Protein AF-A0ABD4AAM1-F1 (afdb_monomer)

Sequence (171 aa):
MPAATAQAKNSTESLINHQEVSNVVQNVDEKDIEKAKKFVKEALKLNNDFTYSVDRQKALQIGFSVEQVTNMAIFFENLPVEQVKFLESGKQIPIKGDKQIKPMIAPALPWLVYISLQDLIAVLTALGLAGVAKKFLEDIYTYGIKEACKKFSKKHEKIKNFCENNGYPTK

pLDDT: mean 74.12, std 24.29, range [31.12, 98.06]

Structure (mmCIF, N/CA/C/O backbone):
data_AF-A0ABD4AAM1-F1
#
_entry.id   AF-A0ABD4AAM1-F1
#
loop_
_atom_site.group_PDB
_atom_site.id
_atom_site.type_symbol
_atom_site.label_atom_id
_atom_site.label_alt_id
_atom_site.label_comp_id
_atom_site.label_asym_id
_atom_site.label_entity_id
_atom_site.label_seq_id
_atom_site.pdbx_PDB_ins_code
_atom_site.Cartn_x
_atom_site.Cartn_y
_atom_site.Cartn_z
_atom_site.occupancy
_atom_site.B_iso_or_equiv
_atom_site.auth_seq_id
_atom_site.auth_comp_id
_atom_site.auth_asym_id
_atom_site.auth_atom_id
_atom_site.pdbx_PDB_model_num
ATOM 1 N N . MET A 1 1 ? -40.692 58.000 27.103 1.00 41.97 1 MET A N 1
ATOM 2 C CA . MET A 1 1 ? -39.953 57.760 28.370 1.00 41.97 1 MET A CA 1
ATOM 3 C C . MET A 1 1 ? -40.912 57.111 29.358 1.00 41.97 1 MET A C 1
ATOM 5 O O . MET A 1 1 ? -42.087 57.452 29.242 1.00 41.97 1 MET A O 1
ATOM 9 N N . PRO A 1 2 ? -40.485 56.243 30.300 1.00 43.84 2 PRO A N 1
ATOM 10 C CA . PRO A 1 2 ? -39.121 55.797 30.677 1.00 43.84 2 PRO A CA 1
ATOM 11 C C . PRO A 1 2 ? -38.877 54.299 30.328 1.00 43.84 2 PRO A C 1
ATOM 13 O O . PRO A 1 2 ? -39.836 53.596 30.043 1.00 43.84 2 PRO A O 1
ATOM 16 N N . ALA A 1 3 ? -37.678 53.726 30.148 1.00 40.22 3 ALA A N 1
ATOM 17 C CA . ALA A 1 3 ? -36.324 53.842 30.725 1.00 40.22 3 ALA A CA 1
ATOM 18 C C . ALA A 1 3 ? -36.066 52.943 31.957 1.00 40.22 3 ALA A C 1
ATOM 20 O O . ALA A 1 3 ? -36.501 53.274 33.053 1.00 40.22 3 ALA A O 1
ATOM 21 N N . ALA A 1 4 ? -35.306 51.857 31.742 1.00 41.88 4 ALA A N 1
ATOM 22 C CA . ALA A 1 4 ? -34.332 51.230 32.656 1.00 41.88 4 ALA A CA 1
ATOM 23 C C . ALA A 1 4 ? -33.568 50.137 31.856 1.00 41.88 4 ALA A C 1
ATOM 25 O O . ALA A 1 4 ? -34.190 49.188 31.393 1.00 41.88 4 ALA A O 1
ATOM 26 N N . THR A 1 5 ? -32.333 50.374 31.377 1.00 42.28 5 THR A N 1
ATOM 27 C CA . THR A 1 5 ? -31.032 50.004 32.010 1.00 42.28 5 THR A CA 1
ATOM 28 C C . THR A 1 5 ? -30.890 48.504 32.291 1.00 42.28 5 THR A C 1
ATOM 30 O O . THR A 1 5 ? -31.776 47.930 32.897 1.00 42.28 5 THR A O 1
ATOM 33 N N . ALA A 1 6 ? -29.800 47.786 32.030 1.00 39.09 6 ALA A N 1
ATOM 34 C CA . ALA A 1 6 ? -28.499 47.992 31.398 1.00 39.09 6 ALA A CA 1
ATOM 35 C C . ALA A 1 6 ? -27.795 46.605 31.441 1.00 39.09 6 ALA A C 1
ATOM 37 O O . ALA A 1 6 ? -28.110 45.796 32.304 1.00 39.09 6 ALA A O 1
ATOM 38 N N . GLN A 1 7 ? -26.804 46.374 30.572 1.00 36.16 7 GLN A N 1
ATOM 39 C CA . GLN A 1 7 ? -25.741 45.354 30.703 1.00 36.16 7 GLN A CA 1
ATOM 40 C C . GLN A 1 7 ? -26.092 43.849 30.652 1.00 36.16 7 GLN A C 1
ATOM 42 O O . GLN A 1 7 ? -26.307 43.199 31.664 1.00 36.16 7 GLN A O 1
ATOM 47 N N . ALA A 1 8 ? -25.867 43.265 29.473 1.00 38.47 8 ALA A N 1
ATOM 48 C CA . ALA A 1 8 ? -25.033 42.066 29.302 1.00 38.47 8 ALA A CA 1
ATOM 49 C C . ALA A 1 8 ? -24.438 42.111 27.877 1.00 38.47 8 ALA A C 1
ATOM 51 O O . ALA A 1 8 ? -25.054 41.683 26.912 1.00 38.47 8 ALA A O 1
ATOM 52 N N . LYS A 1 9 ? -23.427 42.958 27.637 1.00 33.53 9 LYS A N 1
ATOM 53 C CA . LYS A 1 9 ? -22.053 42.530 27.304 1.00 33.53 9 LYS A CA 1
ATOM 54 C C . LYS A 1 9 ? -21.940 41.105 26.735 1.00 33.53 9 LYS A C 1
ATOM 56 O O . LYS A 1 9 ? -22.170 40.150 27.461 1.00 33.53 9 LYS A O 1
ATOM 61 N N . ASN A 1 10 ? -21.449 41.048 25.490 1.00 42.66 10 ASN A N 1
ATOM 62 C CA . ASN A 1 10 ? -20.594 40.015 24.895 1.00 42.66 10 ASN A CA 1
ATOM 63 C C . ASN A 1 10 ? -20.926 38.560 25.230 1.00 42.66 10 ASN A C 1
ATOM 65 O O . ASN A 1 10 ? -20.525 38.117 26.300 1.00 42.66 10 ASN A O 1
ATOM 69 N N . SER A 1 11 ? -21.505 37.811 24.281 1.00 36.09 11 SER A N 1
ATOM 70 C CA . SER A 1 11 ? -21.172 36.397 23.976 1.00 36.09 11 SER A CA 1
ATOM 71 C C . SER A 1 11 ? -22.133 35.816 22.925 1.00 36.09 11 SER A C 1
ATOM 73 O O . SER A 1 11 ? -22.885 34.890 23.215 1.00 36.09 11 SER A O 1
ATOM 75 N N . THR A 1 12 ? -22.151 36.348 21.701 1.00 37.28 12 THR A N 1
ATOM 76 C CA . THR A 1 12 ? -22.866 35.664 20.599 1.00 37.28 12 THR A CA 1
ATOM 77 C C . THR A 1 12 ? -22.136 35.736 19.262 1.00 37.28 12 THR A C 1
ATOM 79 O O . THR A 1 12 ? -22.726 35.526 18.208 1.00 37.28 12 THR A O 1
ATOM 82 N N . GLU A 1 13 ? -20.827 35.976 19.310 1.00 40.84 13 GLU A N 1
ATOM 83 C CA . GLU A 1 13 ? -19.910 35.534 18.265 1.00 40.84 13 GLU A CA 1
ATOM 84 C C . GLU A 1 13 ? -19.157 34.317 18.800 1.00 40.84 13 GLU A C 1
ATOM 86 O O . GLU A 1 13 ? -18.675 34.337 19.932 1.00 40.84 13 GLU A O 1
ATOM 91 N N . SER A 1 14 ? -19.032 33.298 17.951 1.00 40.62 14 SER A N 1
ATOM 92 C CA . SER A 1 14 ? -18.383 32.002 18.182 1.00 40.62 14 SER A CA 1
ATOM 93 C C . SER A 1 14 ? -19.318 30.879 18.637 1.00 40.62 14 SER A C 1
ATOM 95 O O . SER A 1 14 ? -20.091 31.030 19.574 1.00 40.62 14 SER A O 1
ATOM 97 N N . LEU A 1 15 ? -19.146 29.721 17.987 1.00 37.00 15 LEU A N 1
ATOM 98 C CA . LEU A 1 15 ? -19.739 28.408 18.279 1.00 37.00 15 LEU A CA 1
ATOM 99 C C . LEU A 1 15 ? -21.035 28.048 17.530 1.00 37.00 15 LEU A C 1
ATOM 101 O O . LEU A 1 15 ? -21.843 27.264 18.020 1.00 37.00 15 LEU A O 1
ATOM 105 N N . ILE A 1 16 ? -21.176 28.470 16.267 1.00 36.47 16 ILE A N 1
ATOM 106 C CA . ILE A 1 16 ? -21.764 27.547 15.279 1.00 36.47 16 ILE A CA 1
ATOM 107 C C . ILE A 1 16 ? -20.659 26.543 14.962 1.00 36.47 16 ILE A C 1
ATOM 109 O O . ILE A 1 16 ? -19.749 26.792 14.172 1.00 36.47 16 ILE A O 1
ATOM 113 N N . ASN A 1 17 ? -20.702 25.460 15.731 1.00 36.66 17 ASN A N 1
ATOM 114 C CA . ASN A 1 17 ? -19.774 24.346 15.764 1.00 36.66 17 ASN A CA 1
ATOM 115 C C . ASN A 1 17 ? -19.632 23.729 14.362 1.00 36.66 17 ASN A C 1
ATOM 117 O O . ASN A 1 17 ? -20.340 22.803 13.983 1.00 36.66 17 ASN A O 1
ATOM 121 N N . HIS A 1 18 ? -18.636 24.196 13.613 1.00 38.69 18 HIS A N 1
ATOM 122 C CA . HIS A 1 18 ? -18.038 23.529 12.451 1.00 38.69 18 HIS A CA 1
ATOM 123 C C . HIS A 1 18 ? -17.289 22.233 12.851 1.00 38.69 18 HIS A C 1
ATOM 125 O O . HIS A 1 18 ? -16.318 21.830 12.214 1.00 38.69 18 HIS A O 1
ATOM 131 N N . GLN A 1 19 ? -17.715 21.583 13.937 1.00 35.78 19 GLN A N 1
ATOM 132 C CA . GLN A 1 19 ? -16.902 20.659 14.725 1.00 35.78 19 GLN A CA 1
ATOM 133 C C . GLN A 1 19 ? -17.507 19.252 14.838 1.00 35.78 19 GLN A C 1
ATOM 135 O O . GLN A 1 19 ? -16.969 18.420 15.559 1.00 35.78 19 GLN A O 1
ATOM 140 N N . GLU A 1 20 ? -18.558 18.942 14.070 1.00 34.50 20 GLU A N 1
ATOM 141 C CA . GLU A 1 20 ? -19.120 17.581 13.983 1.00 34.50 20 GLU A CA 1
ATOM 142 C C . GLU A 1 20 ? -18.779 16.817 12.693 1.00 34.50 20 GLU A C 1
ATOM 144 O O . GLU A 1 20 ? -19.196 15.677 12.528 1.00 34.50 20 GLU A O 1
ATOM 149 N N . VAL A 1 21 ? -17.936 17.366 11.809 1.00 35.78 21 VAL A N 1
ATOM 150 C CA . VAL A 1 21 ? -17.442 16.624 10.622 1.00 35.78 21 VAL A CA 1
ATOM 151 C C . VAL A 1 21 ? -15.938 16.305 10.706 1.00 35.78 21 VAL A C 1
ATOM 153 O O . VAL A 1 21 ? -15.362 15.749 9.778 1.00 35.78 21 VAL A O 1
ATOM 156 N N . SER A 1 22 ? -15.275 16.593 11.835 1.00 31.12 22 SER A N 1
ATOM 157 C CA . SER A 1 22 ? -13.811 16.444 11.956 1.00 31.12 22 SER A CA 1
ATOM 158 C C . SER A 1 22 ? -13.317 15.249 12.789 1.00 31.12 22 SER A C 1
ATOM 160 O O . SER A 1 22 ? -12.108 15.047 12.854 1.00 31.12 22 SER A O 1
ATOM 162 N N . ASN A 1 23 ? -14.191 14.428 13.385 1.00 35.69 23 ASN A N 1
ATOM 163 C CA . ASN A 1 23 ? -13.769 13.424 14.384 1.00 35.69 23 ASN A CA 1
ATOM 164 C C . ASN A 1 23 ? -13.922 11.945 13.982 1.00 35.69 23 ASN A C 1
ATOM 166 O O . ASN A 1 23 ? -13.902 11.078 14.847 1.00 35.69 23 ASN A O 1
ATOM 170 N N . VAL A 1 24 ? -14.012 11.615 12.688 1.00 37.09 24 VAL A N 1
ATOM 171 C CA . VAL A 1 24 ? -14.079 10.200 12.236 1.00 37.09 24 VAL A CA 1
ATOM 172 C C . VAL A 1 24 ? -12.779 9.707 11.574 1.00 37.09 24 VAL A C 1
ATOM 174 O O . VAL A 1 24 ? -12.673 8.546 11.199 1.00 37.09 24 VAL A O 1
ATOM 177 N N . VAL A 1 25 ? -11.735 10.538 11.459 1.00 40.19 25 VAL A N 1
ATOM 178 C CA . VAL A 1 25 ? -10.477 10.136 10.780 1.00 40.19 25 VAL A CA 1
ATOM 179 C C . VAL A 1 25 ? -9.224 10.450 11.604 1.00 40.19 25 VAL A C 1
ATOM 181 O O . VAL A 1 25 ? -8.138 10.608 11.057 1.00 40.19 25 VAL A O 1
ATOM 184 N N . GLN A 1 26 ? -9.348 10.516 12.928 1.00 37.28 26 GLN A N 1
ATOM 185 C CA . GLN A 1 26 ? -8.215 10.728 13.829 1.00 37.28 26 GLN A CA 1
ATOM 186 C C . GLN A 1 26 ? -7.986 9.475 14.659 1.00 37.28 26 GLN A C 1
ATOM 188 O O . GLN A 1 26 ? -8.537 9.332 15.742 1.00 37.28 26 GLN A O 1
ATOM 193 N N . ASN A 1 27 ? -7.272 8.536 14.043 1.00 40.19 27 ASN A N 1
ATOM 194 C CA . ASN A 1 27 ? -6.289 7.624 14.627 1.00 40.19 27 ASN A CA 1
ATOM 195 C C . ASN A 1 27 ? -6.022 6.537 13.581 1.00 40.19 27 ASN A C 1
ATOM 197 O O . ASN A 1 27 ? -6.914 5.840 13.100 1.00 40.19 27 ASN A O 1
ATOM 201 N N . VAL A 1 28 ? -4.774 6.418 13.143 1.00 50.75 28 VAL A N 1
ATOM 202 C CA . VAL A 1 28 ? -4.295 5.099 12.737 1.00 50.75 28 VAL A CA 1
ATOM 203 C C . VAL A 1 28 ? -4.026 4.415 14.059 1.00 50.75 28 VAL A C 1
ATOM 205 O O . VAL A 1 28 ? -3.010 4.703 14.687 1.00 50.75 28 VAL A O 1
ATOM 208 N N . ASP A 1 29 ? -4.944 3.573 14.510 1.00 65.12 29 ASP A N 1
ATOM 209 C CA . ASP A 1 29 ? -4.621 2.726 15.644 1.00 65.12 29 ASP A CA 1
ATOM 210 C C . ASP A 1 29 ? -3.462 1.826 15.203 1.00 65.12 29 ASP A C 1
ATOM 212 O O . ASP A 1 29 ? -3.434 1.344 14.069 1.00 65.12 29 ASP A O 1
ATOM 216 N N . GLU A 1 30 ? -2.488 1.584 16.076 1.00 69.06 30 GLU A N 1
ATOM 217 C CA . GLU A 1 30 ? -1.413 0.601 15.863 1.00 69.06 30 GLU A CA 1
ATOM 218 C C . GLU A 1 30 ? -1.963 -0.722 15.288 1.00 69.06 30 GLU A C 1
ATOM 220 O O . GLU A 1 30 ? -1.379 -1.331 14.392 1.00 69.06 30 GLU A O 1
ATOM 225 N N . LYS A 1 31 ? -3.190 -1.061 15.692 1.00 78.94 31 LYS A N 1
ATOM 226 C CA . LYS A 1 31 ? -4.029 -2.140 15.172 1.00 78.94 31 LYS A CA 1
ATOM 227 C C . LYS A 1 31 ? -4.254 -2.119 13.651 1.00 78.94 31 LYS A C 1
ATOM 229 O O . LYS A 1 31 ? -4.212 -3.178 13.028 1.00 78.94 31 LYS A O 1
ATOM 234 N N . ASP A 1 32 ? -4.503 -0.965 13.036 1.00 82.00 32 ASP A N 1
ATOM 235 C CA . ASP A 1 32 ? -4.681 -0.847 11.580 1.00 82.00 32 ASP A CA 1
ATOM 236 C C . ASP A 1 32 ? -3.375 -1.143 10.840 1.00 82.00 32 ASP A C 1
ATOM 238 O O . ASP A 1 32 ? -3.377 -1.832 9.819 1.00 82.00 32 ASP A O 1
ATOM 242 N N . ILE A 1 33 ? -2.252 -0.662 11.380 1.00 81.31 33 ILE A N 1
ATOM 243 C CA . ILE A 1 33 ? -0.915 -0.922 10.835 1.00 81.31 33 ILE A CA 1
ATOM 244 C C . ILE A 1 33 ? -0.569 -2.400 10.976 1.00 81.31 33 ILE A C 1
ATOM 246 O O . ILE A 1 33 ? -0.090 -3.010 10.024 1.00 81.31 33 ILE A O 1
ATOM 250 N N . GLU A 1 34 ? -0.825 -3.004 12.134 1.00 86.25 34 GLU A N 1
ATOM 251 C CA . GLU A 1 34 ? -0.597 -4.433 12.344 1.00 86.25 34 GLU A CA 1
ATOM 252 C C . GLU A 1 34 ? -1.447 -5.297 11.412 1.00 86.25 34 GLU A C 1
ATOM 254 O O . GLU A 1 34 ? -0.945 -6.263 10.832 1.00 86.25 34 GLU A O 1
ATOM 259 N N . LYS A 1 35 ? -2.725 -4.948 11.228 1.00 91.50 35 LYS A N 1
ATOM 260 C CA . LYS A 1 35 ? -3.595 -5.623 10.262 1.00 91.50 35 LYS A CA 1
ATOM 261 C C . LYS A 1 35 ? -3.069 -5.477 8.838 1.00 91.50 35 LYS A C 1
ATOM 263 O O . LYS A 1 35 ? -3.039 -6.468 8.115 1.00 91.50 35 LYS A O 1
ATOM 268 N N . ALA A 1 36 ? -2.632 -4.282 8.444 1.00 90.94 36 ALA A N 1
ATOM 269 C CA . ALA A 1 36 ? -2.050 -4.040 7.126 1.00 90.94 36 ALA A CA 1
ATOM 270 C C . ALA A 1 36 ? -0.761 -4.845 6.910 1.00 90.94 36 ALA A C 1
ATOM 272 O O . ALA A 1 36 ? -0.627 -5.504 5.885 1.00 90.94 36 ALA A O 1
ATOM 273 N N . LYS A 1 37 ? 0.126 -4.906 7.908 1.00 89.75 37 LYS A N 1
ATOM 274 C CA . LYS A 1 37 ? 1.336 -5.742 7.873 1.00 89.75 37 LYS A CA 1
ATOM 275 C C . LYS A 1 37 ? 1.015 -7.221 7.709 1.00 89.75 37 LYS A C 1
ATOM 277 O O . LYS A 1 37 ? 1.620 -7.903 6.885 1.00 89.75 37 LYS A O 1
ATOM 282 N N . LYS A 1 38 ? 0.044 -7.730 8.475 1.00 93.88 38 LYS A N 1
ATOM 283 C CA . LYS A 1 38 ? -0.444 -9.112 8.331 1.00 93.88 38 LYS A CA 1
ATOM 284 C C . LYS A 1 38 ? -1.049 -9.338 6.950 1.00 93.88 38 LYS A C 1
ATOM 286 O O . LYS A 1 38 ? -0.807 -10.380 6.354 1.00 93.88 38 LYS A O 1
ATOM 291 N N . PHE A 1 39 ? -1.789 -8.367 6.417 1.00 96.44 39 PHE A N 1
ATOM 292 C CA . PHE A 1 39 ? -2.341 -8.440 5.068 1.00 96.44 39 PHE A CA 1
ATOM 293 C C . PHE A 1 39 ? -1.240 -8.535 4.012 1.00 96.44 39 PHE A C 1
ATOM 295 O O . PHE A 1 39 ? -1.247 -9.484 3.237 1.00 96.44 39 PHE A O 1
ATOM 302 N N . VAL A 1 40 ? -0.275 -7.614 4.011 1.00 93.12 40 VAL A N 1
ATOM 303 C CA . VAL A 1 40 ? 0.827 -7.607 3.035 1.00 93.12 40 VAL A CA 1
ATOM 304 C C . VAL A 1 40 ? 1.637 -8.900 3.122 1.00 93.12 40 VAL A C 1
ATOM 306 O O . VAL A 1 40 ? 2.001 -9.468 2.102 1.00 93.12 40 VAL A O 1
ATOM 309 N N . LYS A 1 41 ? 1.871 -9.409 4.336 1.00 92.94 41 LYS A N 1
ATOM 310 C CA . LYS A 1 41 ? 2.656 -10.626 4.553 1.00 92.94 41 LYS A CA 1
ATOM 311 C C . LYS A 1 41 ? 1.914 -11.921 4.208 1.00 92.94 41 LYS A C 1
ATOM 313 O O . LYS A 1 41 ? 2.540 -12.869 3.746 1.00 92.94 41 LYS A O 1
ATOM 318 N N . GLU A 1 42 ? 0.624 -12.012 4.527 1.00 95.75 42 GLU A N 1
ATOM 319 C CA . GLU A 1 42 ? -0.103 -13.290 4.530 1.00 95.75 42 GLU A CA 1
ATOM 320 C C . GLU A 1 42 ? -1.235 -13.367 3.499 1.00 95.75 42 GLU A C 1
ATOM 322 O O . GLU A 1 42 ? -1.621 -14.470 3.116 1.00 95.75 42 GLU A O 1
ATOM 327 N N . ALA A 1 43 ? -1.789 -12.231 3.069 1.00 97.19 43 ALA A N 1
ATOM 328 C CA . ALA A 1 43 ? -2.952 -12.172 2.182 1.00 97.19 43 ALA A CA 1
ATOM 329 C C . ALA A 1 43 ? -2.663 -11.543 0.810 1.00 97.19 43 ALA A C 1
ATOM 331 O O . ALA A 1 43 ? -3.398 -11.821 -0.136 1.00 97.19 43 ALA A O 1
ATOM 332 N N . LEU A 1 44 ? -1.612 -10.733 0.669 1.00 97.19 44 LEU A N 1
ATOM 333 C CA . LEU A 1 44 ? -1.152 -10.216 -0.618 1.00 97.19 44 LEU A CA 1
ATOM 334 C C . LEU A 1 44 ? -0.143 -11.194 -1.235 1.00 97.19 44 LEU A C 1
ATOM 336 O O . LEU A 1 44 ? 0.885 -11.494 -0.635 1.00 97.19 44 LEU A O 1
ATOM 340 N N . LYS A 1 45 ? -0.442 -11.712 -2.428 1.00 96.88 45 LYS A N 1
ATOM 341 C CA . LYS A 1 45 ? 0.398 -12.694 -3.127 1.00 96.88 45 LYS A CA 1
ATOM 342 C C . LYS A 1 45 ? 0.953 -12.090 -4.407 1.00 96.88 45 LYS A C 1
ATOM 344 O O . LYS A 1 45 ? 0.180 -11.584 -5.214 1.00 96.88 45 LYS A O 1
ATOM 349 N N . LEU A 1 46 ? 2.268 -12.172 -4.595 1.00 95.62 46 LEU A N 1
ATOM 350 C CA . LEU A 1 46 ? 2.922 -11.881 -5.869 1.00 95.62 46 LEU A CA 1
ATOM 351 C C . LEU A 1 46 ? 2.808 -13.103 -6.789 1.00 95.62 46 LEU A C 1
ATOM 353 O O . LEU A 1 46 ? 3.216 -14.204 -6.417 1.00 95.62 46 LEU A O 1
ATOM 357 N N . ASN A 1 47 ? 2.272 -12.903 -7.987 1.00 96.12 47 ASN A N 1
ATOM 358 C CA . ASN A 1 47 ? 2.175 -13.923 -9.024 1.00 96.12 47 ASN A CA 1
ATOM 359 C C . ASN A 1 47 ? 3.438 -13.954 -9.901 1.00 96.12 47 ASN A C 1
ATOM 361 O O . ASN A 1 47 ? 4.213 -12.997 -9.955 1.00 96.12 47 ASN A O 1
ATOM 365 N N . ASN A 1 48 ? 3.616 -15.043 -10.654 1.00 93.81 48 ASN A N 1
ATOM 366 C CA . ASN A 1 48 ? 4.773 -15.239 -11.541 1.00 93.81 48 ASN A CA 1
ATOM 367 C C . ASN A 1 48 ? 4.878 -14.199 -12.673 1.00 93.81 48 ASN A C 1
ATOM 369 O O . ASN A 1 48 ? 5.959 -13.990 -13.218 1.00 93.81 48 ASN A O 1
ATOM 373 N N . ASP A 1 49 ? 3.770 -13.560 -13.039 1.00 93.94 49 ASP A N 1
ATOM 374 C CA . ASP A 1 49 ? 3.687 -12.526 -14.073 1.00 93.94 49 ASP A CA 1
ATOM 375 C C . ASP A 1 49 ? 3.889 -11.102 -13.524 1.00 93.94 49 ASP A C 1
ATOM 377 O O . ASP A 1 49 ? 3.686 -10.128 -14.248 1.00 93.94 49 ASP A O 1
ATOM 381 N N . PHE A 1 50 ? 4.331 -10.973 -12.267 1.00 92.69 50 PHE A N 1
ATOM 382 C CA . PHE A 1 50 ? 4.481 -9.698 -11.565 1.00 92.69 50 PHE A CA 1
ATOM 383 C C . PHE A 1 50 ? 3.164 -8.919 -11.442 1.00 92.69 50 PHE A C 1
ATOM 385 O O . PHE A 1 50 ? 3.145 -7.692 -11.524 1.00 92.69 50 PHE A O 1
ATOM 392 N N . THR A 1 51 ? 2.065 -9.634 -11.213 1.00 96.44 51 THR A N 1
ATOM 393 C CA . THR A 1 51 ? 0.797 -9.073 -10.729 1.00 96.44 51 THR A CA 1
ATOM 394 C C . THR A 1 51 ? 0.568 -9.464 -9.269 1.00 96.44 51 THR A C 1
ATOM 396 O O . THR A 1 51 ? 1.221 -10.378 -8.759 1.00 96.44 51 THR A O 1
ATOM 399 N N . TYR A 1 52 ? -0.356 -8.792 -8.580 1.00 97.31 52 TYR A N 1
ATOM 400 C CA . TYR A 1 52 ? -0.808 -9.243 -7.263 1.00 97.31 52 TYR A CA 1
ATOM 401 C C . TYR A 1 52 ? -2.133 -9.997 -7.336 1.00 97.31 52 TYR A C 1
ATOM 403 O O . TYR A 1 52 ? -2.993 -9.726 -8.172 1.00 97.31 52 TYR A O 1
ATOM 411 N N . SER A 1 53 ? -2.340 -10.888 -6.374 1.00 97.81 53 SER A N 1
ATOM 412 C CA . SER A 1 53 ? -3.644 -11.454 -6.039 1.00 97.81 53 SER A CA 1
ATOM 413 C C . SER A 1 53 ? -3.909 -11.340 -4.547 1.00 97.81 53 SER A C 1
ATOM 415 O O . SER A 1 53 ? -3.006 -11.537 -3.731 1.00 97.81 53 SER A O 1
ATOM 417 N N . VAL A 1 54 ? -5.154 -11.029 -4.182 1.00 97.94 54 VAL A N 1
ATOM 418 C CA . VAL A 1 54 ? -5.562 -10.918 -2.780 1.00 97.94 54 VAL A CA 1
ATOM 419 C C . VAL A 1 54 ? -6.284 -12.186 -2.337 1.00 97.94 54 VAL A C 1
ATOM 421 O O . VAL A 1 54 ? -7.354 -12.539 -2.841 1.00 97.94 54 VAL A O 1
ATOM 424 N N . ASP A 1 55 ? -5.725 -12.849 -1.326 1.00 98.06 55 ASP A N 1
ATOM 425 C CA . ASP A 1 55 ? -6.383 -13.924 -0.593 1.00 98.06 55 ASP A CA 1
ATOM 426 C C . ASP A 1 55 ? -7.485 -13.339 0.298 1.00 98.06 55 ASP A C 1
ATOM 428 O O . ASP A 1 55 ? -7.277 -12.938 1.447 1.00 98.06 55 ASP A O 1
ATOM 432 N N . ARG A 1 56 ? -8.686 -13.249 -0.278 1.00 97.94 56 ARG A N 1
ATOM 433 C CA . ARG A 1 56 ? -9.853 -12.626 0.355 1.00 97.94 56 ARG A CA 1
ATOM 434 C C . ARG A 1 56 ? -10.235 -13.330 1.658 1.00 97.94 56 ARG A C 1
ATOM 436 O O . ARG A 1 56 ? -10.564 -12.654 2.628 1.00 97.94 56 ARG A O 1
ATOM 443 N N . GLN A 1 57 ? -10.155 -14.663 1.709 1.00 97.81 57 GLN A N 1
ATOM 444 C CA . GLN A 1 57 ? -10.469 -15.422 2.923 1.00 97.81 57 GLN A CA 1
ATOM 445 C C . GLN A 1 57 ? -9.474 -15.106 4.038 1.00 97.81 57 GLN A C 1
ATOM 447 O O . GLN A 1 57 ? -9.882 -14.816 5.163 1.00 97.81 57 GLN A O 1
ATOM 452 N N . LYS A 1 58 ? -8.176 -15.086 3.722 1.00 97.94 58 LYS A N 1
ATOM 453 C CA . LYS A 1 58 ? -7.140 -14.736 4.693 1.00 97.94 58 LYS A CA 1
ATOM 454 C C . LYS A 1 58 ? -7.261 -13.286 5.168 1.00 97.94 58 LYS A C 1
ATOM 456 O O . LYS A 1 58 ? -7.141 -13.027 6.363 1.00 97.94 58 LYS A O 1
ATOM 461 N N . ALA A 1 59 ? -7.572 -12.346 4.275 1.00 96.44 59 ALA A N 1
ATOM 462 C CA . ALA A 1 59 ? -7.798 -10.947 4.637 1.00 96.44 59 ALA A CA 1
ATOM 463 C C . ALA A 1 59 ? -9.003 -10.773 5.587 1.00 96.44 59 ALA A C 1
ATOM 465 O O . ALA A 1 59 ? -8.915 -10.025 6.564 1.00 96.44 59 ALA A O 1
ATOM 466 N N . LEU A 1 60 ? -10.095 -11.516 5.373 1.00 97.06 60 LEU A N 1
ATOM 467 C CA . LEU A 1 60 ? -11.229 -11.554 6.305 1.00 97.06 60 LEU A CA 1
ATOM 468 C C . LEU A 1 60 ? 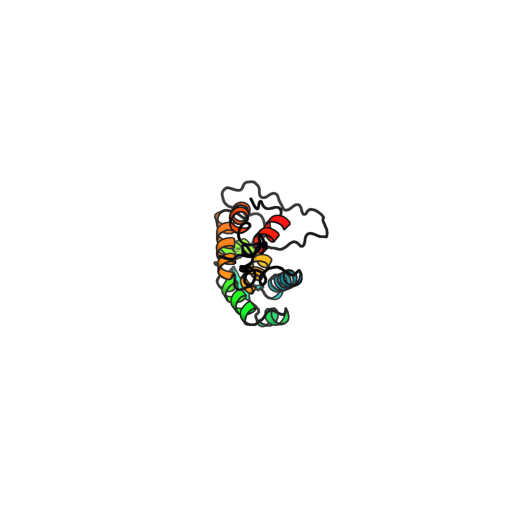-10.828 -12.147 7.668 1.00 97.06 60 LEU A C 1
ATOM 470 O O . LEU A 1 60 ? -11.191 -11.591 8.700 1.00 97.06 60 LEU A O 1
ATOM 474 N N . GLN A 1 61 ? -10.023 -13.218 7.693 1.00 97.44 61 GLN A N 1
ATOM 475 C CA . GLN A 1 61 ? -9.502 -13.814 8.938 1.00 97.44 61 GLN A CA 1
ATOM 476 C C . GLN A 1 61 ? -8.585 -12.865 9.725 1.00 97.44 61 GLN A C 1
ATOM 478 O O . GLN A 1 61 ? -8.564 -12.907 10.952 1.00 97.44 61 GLN A O 1
ATOM 483 N N . ILE A 1 62 ? -7.852 -11.982 9.038 1.00 95.19 62 ILE A N 1
ATOM 484 C CA . ILE A 1 62 ? -7.051 -10.908 9.659 1.00 95.19 62 ILE A CA 1
ATOM 485 C C . ILE A 1 62 ? -7.957 -9.825 10.288 1.00 95.19 62 ILE A C 1
ATOM 487 O O . ILE A 1 62 ? -7.503 -9.004 11.087 1.00 95.19 62 ILE A O 1
ATOM 491 N N . GLY A 1 63 ? -9.256 -9.837 9.977 1.00 94.75 63 GLY A N 1
ATOM 492 C CA . GLY A 1 63 ? -10.273 -8.986 10.589 1.00 94.75 63 GLY A CA 1
ATOM 493 C C . GLY A 1 63 ? -10.646 -7.764 9.756 1.00 94.75 63 GLY A C 1
ATOM 494 O O . GLY A 1 63 ? -11.141 -6.784 10.315 1.00 94.75 63 GLY A O 1
ATOM 495 N N . PHE A 1 64 ? -10.356 -7.755 8.452 1.00 94.88 64 PHE A N 1
ATOM 496 C CA . PHE A 1 64 ? -10.912 -6.760 7.530 1.00 94.88 64 PHE A CA 1
ATOM 497 C C . PHE A 1 64 ? -12.380 -7.072 7.220 1.00 94.88 64 PHE A C 1
ATOM 499 O O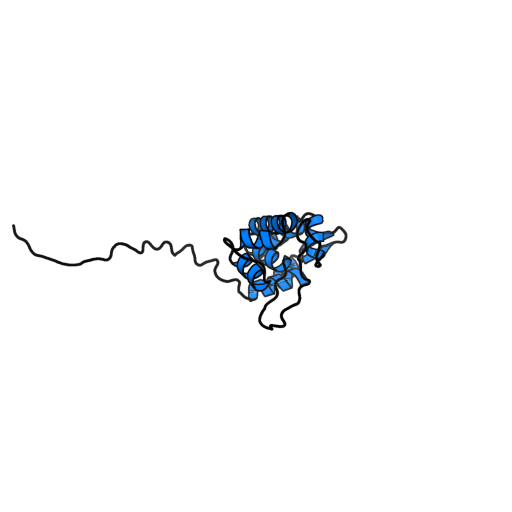 . PHE A 1 64 ? -12.774 -8.235 7.183 1.00 94.88 64 PHE A O 1
ATOM 506 N N . SER A 1 65 ? -13.195 -6.041 6.990 1.00 96.06 65 SER A N 1
ATOM 507 C CA . SER A 1 65 ? -14.560 -6.238 6.493 1.00 96.06 65 SER A CA 1
ATOM 508 C C . SER A 1 65 ? -14.555 -6.619 5.008 1.00 96.06 65 SER A C 1
ATOM 510 O O . SER A 1 65 ? -13.577 -6.387 4.296 1.00 96.06 65 SER A O 1
ATOM 512 N N . VAL A 1 66 ? -15.668 -7.164 4.511 1.00 96.31 66 VAL A N 1
ATOM 513 C CA . VAL A 1 66 ? -15.828 -7.518 3.087 1.00 96.31 66 VAL A CA 1
ATOM 514 C C . VAL A 1 66 ? -15.578 -6.317 2.171 1.00 96.31 66 VAL A C 1
ATOM 516 O O . VAL A 1 66 ? -14.898 -6.450 1.153 1.00 96.31 66 VAL A O 1
ATOM 519 N N . GLU A 1 67 ? -16.070 -5.136 2.547 1.00 94.75 67 GLU A N 1
ATOM 520 C CA . GLU A 1 67 ? -15.849 -3.895 1.799 1.00 94.75 67 GLU A CA 1
ATOM 521 C C . GLU A 1 67 ? -14.363 -3.517 1.764 1.00 94.75 67 GLU A C 1
ATOM 523 O O . GLU A 1 67 ? -13.814 -3.248 0.697 1.00 94.75 67 GLU A O 1
ATOM 528 N N . GLN A 1 68 ? -13.676 -3.581 2.909 1.00 95.31 68 GLN A N 1
ATOM 529 C CA . GLN A 1 68 ? -12.243 -3.291 2.990 1.00 95.31 68 GLN A CA 1
ATOM 530 C C . GLN A 1 68 ? -11.429 -4.247 2.115 1.00 95.31 68 GLN A C 1
ATOM 532 O O . GLN A 1 68 ? -10.561 -3.811 1.362 1.00 95.31 68 GLN A O 1
ATOM 537 N N . VAL A 1 69 ? -11.731 -5.548 2.177 1.00 97.19 69 VAL A N 1
ATOM 538 C CA . VAL A 1 69 ? -11.080 -6.568 1.342 1.00 97.19 69 VAL A CA 1
ATOM 539 C C . VAL A 1 69 ? -11.338 -6.313 -0.139 1.00 97.19 69 VAL A C 1
ATOM 541 O O . VAL A 1 69 ? -10.419 -6.436 -0.945 1.00 97.19 69 VAL A O 1
ATOM 544 N N . THR A 1 70 ? -12.555 -5.910 -0.498 1.00 96.25 70 THR A N 1
ATOM 545 C CA . THR A 1 70 ? -12.916 -5.571 -1.880 1.00 96.25 70 THR A CA 1
ATOM 546 C C . THR A 1 70 ? -12.120 -4.366 -2.378 1.00 96.25 70 THR A C 1
ATOM 548 O O . THR A 1 70 ? -11.527 -4.435 -3.451 1.00 96.25 70 THR A O 1
ATOM 551 N N . ASN A 1 71 ? -12.019 -3.300 -1.581 1.00 94.31 71 ASN A N 1
ATOM 552 C CA . ASN A 1 71 ? -11.249 -2.106 -1.935 1.00 94.31 71 ASN A CA 1
ATOM 553 C C . ASN A 1 71 ? -9.750 -2.404 -2.088 1.00 94.31 71 ASN A C 1
ATOM 555 O O . ASN A 1 71 ? -9.119 -1.936 -3.037 1.00 94.31 71 ASN A O 1
ATOM 559 N N . MET A 1 72 ? -9.185 -3.213 -1.185 1.00 96.56 72 MET A N 1
ATOM 560 C CA . MET A 1 72 ? -7.793 -3.660 -1.283 1.00 96.56 72 MET A CA 1
ATOM 561 C C . MET A 1 72 ? -7.567 -4.518 -2.533 1.00 96.56 72 MET A C 1
ATOM 563 O O . MET A 1 72 ? -6.605 -4.282 -3.259 1.00 96.56 72 MET A O 1
ATOM 567 N N . ALA A 1 73 ? -8.458 -5.469 -2.824 1.00 96.69 73 ALA A N 1
ATOM 568 C CA . ALA A 1 73 ? -8.362 -6.313 -4.014 1.00 96.69 73 ALA A CA 1
ATOM 569 C C . ALA A 1 73 ? -8.441 -5.487 -5.303 1.00 96.69 73 ALA A C 1
ATOM 571 O O . ALA A 1 73 ? -7.558 -5.599 -6.146 1.00 96.69 73 ALA A O 1
ATOM 572 N N . ILE A 1 74 ? -9.421 -4.583 -5.415 1.00 95.25 74 ILE A N 1
ATOM 573 C CA . ILE A 1 74 ? -9.539 -3.674 -6.563 1.00 95.25 74 ILE A CA 1
ATOM 574 C C . ILE A 1 74 ? -8.256 -2.865 -6.747 1.00 95.25 74 ILE A C 1
ATOM 576 O O . ILE A 1 74 ? -7.831 -2.658 -7.877 1.00 95.25 74 ILE A O 1
ATOM 580 N N . PHE A 1 75 ? -7.623 -2.406 -5.670 1.00 97.00 75 PHE A N 1
ATOM 581 C CA . PHE A 1 75 ? -6.379 -1.663 -5.792 1.00 97.00 75 PHE A CA 1
ATOM 582 C C . PHE A 1 75 ? -5.213 -2.545 -6.253 1.00 97.00 75 PHE A C 1
ATOM 584 O O . PHE A 1 75 ? -4.632 -2.285 -7.303 1.00 97.00 75 PHE A O 1
ATOM 591 N N . PHE A 1 76 ? -4.862 -3.571 -5.471 1.00 97.19 76 PHE A N 1
ATOM 592 C CA . PHE A 1 76 ? -3.640 -4.351 -5.680 1.00 97.19 76 PHE A CA 1
ATOM 593 C C . PHE A 1 76 ? -3.696 -5.207 -6.949 1.00 97.19 76 PHE A C 1
ATOM 595 O O . PHE A 1 76 ? -2.702 -5.276 -7.667 1.00 97.19 76 PHE A O 1
ATOM 602 N N . GLU A 1 77 ? -4.847 -5.809 -7.257 1.00 97.25 77 GLU A N 1
ATOM 603 C CA . GLU A 1 77 ? -5.015 -6.676 -8.436 1.00 97.25 77 GLU A CA 1
ATOM 604 C C . GLU A 1 77 ? -5.035 -5.875 -9.752 1.00 97.25 77 GLU A C 1
ATOM 606 O O . GLU A 1 77 ? -4.823 -6.448 -10.815 1.00 97.25 77 GLU A O 1
ATOM 611 N N . ASN A 1 78 ? -5.239 -4.551 -9.698 1.00 96.56 78 ASN A N 1
ATOM 612 C CA . ASN A 1 78 ? -5.214 -3.666 -10.871 1.00 96.56 78 ASN A CA 1
ATOM 613 C C . ASN A 1 78 ? -3.949 -2.797 -10.959 1.00 96.56 78 ASN A C 1
ATOM 615 O O . ASN A 1 78 ? -3.899 -1.859 -11.762 1.00 96.56 78 ASN A O 1
ATOM 619 N N . LEU A 1 79 ? -2.929 -3.062 -10.136 1.00 95.25 79 LEU A N 1
ATOM 620 C CA . LEU A 1 79 ? -1.658 -2.358 -10.270 1.00 95.25 79 LEU A CA 1
ATOM 621 C C . LEU A 1 79 ? -0.961 -2.754 -11.581 1.00 95.25 79 LEU A C 1
ATOM 623 O O . LEU A 1 79 ? -0.852 -3.945 -11.877 1.00 95.25 79 LEU A O 1
ATOM 627 N N . PRO A 1 80 ? -0.427 -1.784 -12.348 1.00 94.06 80 PRO A N 1
ATOM 628 C CA . PRO A 1 80 ? 0.442 -2.088 -13.477 1.00 94.06 80 PRO A CA 1
ATOM 629 C C . PRO A 1 80 ? 1.652 -2.909 -13.028 1.00 94.06 80 PRO A C 1
ATOM 631 O O . PRO A 1 80 ? 2.234 -2.631 -11.975 1.00 94.06 80 PRO A O 1
ATOM 634 N N . VAL A 1 81 ? 2.076 -3.859 -13.862 1.00 93.38 81 VAL A N 1
ATOM 635 C CA . VAL A 1 81 ? 3.224 -4.750 -13.613 1.00 93.38 81 VAL A CA 1
ATOM 636 C C . VAL A 1 81 ? 4.478 -3.975 -13.186 1.00 93.38 81 VAL A C 1
ATOM 638 O O . VAL A 1 81 ? 5.234 -4.401 -12.319 1.00 93.38 81 VAL A O 1
ATOM 641 N N . GLU A 1 82 ? 4.694 -2.795 -13.748 1.00 89.19 82 GLU A N 1
ATOM 642 C CA . GLU A 1 82 ? 5.833 -1.917 -13.498 1.00 89.19 82 GLU A CA 1
ATOM 643 C C . GLU A 1 82 ? 5.787 -1.333 -12.083 1.00 89.19 82 GLU A C 1
ATOM 645 O O . GLU A 1 82 ? 6.820 -1.225 -11.423 1.00 89.19 82 GLU A O 1
ATOM 650 N N . GLN A 1 83 ? 4.589 -1.016 -11.586 1.00 89.12 83 GLN A N 1
ATOM 651 C CA . GLN A 1 83 ? 4.389 -0.570 -10.208 1.00 89.12 83 GLN A CA 1
ATOM 652 C C . GLN A 1 83 ? 4.491 -1.739 -9.223 1.00 89.12 83 GLN A C 1
ATOM 654 O O . GLN A 1 83 ? 5.033 -1.563 -8.133 1.00 89.12 83 GLN A O 1
ATOM 659 N N . VAL A 1 84 ? 4.043 -2.939 -9.606 1.00 91.88 84 VAL A N 1
ATOM 660 C CA . VAL A 1 84 ? 4.246 -4.158 -8.806 1.00 91.88 84 VAL A CA 1
ATOM 661 C C . VAL A 1 84 ? 5.737 -4.461 -8.669 1.00 91.88 84 VAL A C 1
ATOM 663 O O . VAL A 1 84 ? 6.236 -4.578 -7.554 1.00 91.88 84 VAL A O 1
ATOM 666 N N . LYS A 1 85 ? 6.477 -4.475 -9.784 1.00 88.44 85 LYS A N 1
ATOM 667 C CA . LYS A 1 85 ? 7.940 -4.622 -9.793 1.00 88.44 85 LYS A CA 1
ATOM 668 C C . LYS A 1 85 ? 8.623 -3.545 -8.962 1.00 88.44 85 LYS A C 1
ATOM 670 O O . LYS A 1 85 ? 9.558 -3.858 -8.236 1.00 88.44 85 LYS A O 1
ATOM 675 N N . PHE A 1 86 ? 8.169 -2.294 -9.039 1.00 85.38 86 PHE A N 1
ATOM 676 C CA . PHE A 1 86 ? 8.694 -1.215 -8.204 1.00 85.38 86 PHE A CA 1
ATOM 677 C C . PHE A 1 86 ? 8.513 -1.515 -6.707 1.00 85.38 86 PHE A C 1
ATOM 679 O O . PHE A 1 86 ? 9.486 -1.434 -5.958 1.00 85.38 86 PHE A O 1
ATOM 686 N N . LEU A 1 87 ? 7.312 -1.919 -6.281 1.00 87.38 87 LEU A N 1
ATOM 687 C CA . LEU A 1 87 ? 7.016 -2.254 -4.883 1.00 87.38 87 LEU A CA 1
ATOM 688 C C . LEU A 1 87 ? 7.835 -3.455 -4.381 1.00 87.38 87 LEU A C 1
ATOM 690 O O . LEU A 1 87 ? 8.420 -3.380 -3.304 1.00 87.38 87 LEU A O 1
ATOM 694 N N . GLU A 1 88 ? 7.944 -4.510 -5.189 1.00 85.56 88 GLU A N 1
ATOM 695 C CA . GLU A 1 88 ? 8.691 -5.732 -4.854 1.00 85.56 88 GLU A CA 1
ATOM 696 C C . GLU A 1 88 ? 10.209 -5.556 -4.952 1.00 85.56 88 GLU A C 1
ATOM 698 O O . GLU A 1 88 ? 10.973 -6.264 -4.296 1.00 85.56 88 GLU A O 1
ATOM 703 N N . SER A 1 89 ? 10.681 -4.589 -5.747 1.00 73.75 89 SER A N 1
ATOM 704 C CA . SER A 1 89 ? 12.116 -4.368 -5.925 1.00 73.75 89 SER A CA 1
ATOM 705 C C . SER A 1 89 ? 12.816 -3.969 -4.632 1.00 73.75 89 SER A C 1
ATOM 707 O O . SER A 1 89 ? 14.020 -4.194 -4.548 1.00 73.75 89 SER A O 1
ATOM 709 N N . GLY A 1 90 ? 12.094 -3.421 -3.635 1.00 57.88 90 GLY A N 1
ATOM 710 C CA . GLY A 1 90 ? 12.500 -3.268 -2.224 1.00 57.88 90 GLY A CA 1
ATOM 711 C C . GLY A 1 90 ? 13.859 -2.601 -1.940 1.00 57.88 90 GLY A C 1
ATOM 712 O O . GLY A 1 90 ? 14.273 -2.474 -0.790 1.00 57.88 90 GLY A O 1
ATOM 713 N N . LYS A 1 91 ? 14.593 -2.190 -2.972 1.00 44.28 91 LYS A N 1
ATOM 714 C CA . LYS A 1 91 ? 15.997 -1.804 -2.955 1.00 44.28 91 LYS A CA 1
ATOM 715 C C . LYS A 1 91 ? 16.206 -0.804 -4.079 1.00 44.28 91 LYS A C 1
ATOM 717 O O . LYS A 1 91 ? 16.413 -1.179 -5.224 1.00 44.28 91 LYS A O 1
ATOM 722 N N . GLN A 1 92 ? 16.194 0.474 -3.710 1.00 39.84 92 GLN A N 1
ATOM 723 C CA . GLN A 1 92 ? 17.067 1.479 -4.319 1.00 39.84 92 GLN A CA 1
ATOM 724 C C . GLN A 1 92 ? 17.128 1.441 -5.857 1.00 39.84 92 GLN A C 1
ATOM 726 O O . GLN A 1 92 ? 18.219 1.377 -6.417 1.00 39.84 92 GLN A O 1
ATOM 731 N N . ILE A 1 93 ? 15.997 1.500 -6.566 1.00 35.28 93 ILE A N 1
ATOM 732 C CA . ILE A 1 93 ? 16.079 1.919 -7.967 1.00 35.28 93 ILE A CA 1
ATOM 733 C C . ILE A 1 93 ? 16.299 3.434 -7.913 1.00 35.28 93 ILE A C 1
ATOM 735 O O . ILE A 1 93 ? 15.411 4.140 -7.426 1.00 35.28 93 ILE A O 1
ATOM 739 N N . PRO A 1 94 ? 17.462 3.967 -8.335 1.00 35.97 94 PRO A N 1
ATOM 740 C CA . PRO A 1 94 ? 17.599 5.397 -8.536 1.00 35.97 94 PRO A CA 1
ATOM 741 C C . PRO A 1 94 ? 16.606 5.786 -9.629 1.00 35.97 94 PRO A C 1
ATOM 743 O O . PRO A 1 94 ? 16.834 5.570 -10.820 1.00 35.97 94 PRO A O 1
ATOM 746 N N . ILE A 1 95 ? 15.469 6.333 -9.213 1.00 39.81 95 ILE A N 1
ATOM 747 C CA . ILE A 1 95 ? 14.543 7.006 -10.114 1.00 39.81 95 ILE A CA 1
ATOM 748 C C . ILE A 1 95 ? 15.339 8.173 -10.699 1.00 39.81 95 ILE A C 1
ATOM 750 O O . ILE A 1 95 ? 16.009 8.900 -9.958 1.00 39.81 95 ILE A O 1
ATOM 754 N N . LYS A 1 96 ? 15.363 8.279 -12.035 1.00 35.12 96 LYS A N 1
ATOM 755 C CA . LYS A 1 96 ? 16.170 9.248 -12.795 1.00 35.12 96 LYS A CA 1
ATOM 756 C C . LYS A 1 96 ? 16.159 10.625 -12.113 1.00 35.12 96 LYS A C 1
ATOM 758 O O . LYS A 1 96 ? 15.175 11.346 -12.198 1.00 35.12 96 LYS A O 1
ATOM 763 N N . GLY A 1 97 ? 17.270 10.974 -11.458 1.00 39.16 97 GLY A N 1
ATOM 764 C CA . GLY A 1 97 ? 17.481 12.274 -10.810 1.00 39.16 97 GLY A CA 1
ATOM 765 C C . GLY A 1 97 ? 17.824 12.231 -9.317 1.00 39.16 97 GLY A C 1
ATOM 766 O O . GLY A 1 97 ? 18.481 13.152 -8.840 1.00 39.16 97 GLY A O 1
ATOM 767 N N . ASP A 1 98 ? 17.481 11.171 -8.578 1.00 38.22 98 ASP A N 1
ATOM 768 C CA . ASP A 1 98 ? 17.675 11.147 -7.118 1.00 38.22 98 ASP A CA 1
ATOM 769 C C . ASP A 1 98 ? 18.959 10.381 -6.734 1.00 38.22 98 ASP A C 1
ATOM 771 O O . ASP A 1 98 ? 18.955 9.194 -6.411 1.00 38.22 98 ASP A O 1
ATOM 775 N N . LYS A 1 99 ? 20.111 11.068 -6.781 1.00 36.22 99 LYS A N 1
ATOM 776 C CA . LYS A 1 99 ? 21.435 10.522 -6.394 1.00 36.22 99 LYS A CA 1
ATOM 777 C C . LYS A 1 99 ? 21.620 10.319 -4.877 1.00 36.22 99 LYS A C 1
ATOM 779 O O . LYS A 1 99 ? 22.748 10.152 -4.421 1.00 36.22 99 LYS A O 1
ATOM 784 N N . GLN A 1 100 ? 20.562 10.369 -4.068 1.00 39.25 100 GLN A N 1
ATOM 785 C CA . GLN A 1 100 ? 20.676 10.280 -2.607 1.00 39.25 100 GLN A CA 1
ATOM 786 C C . GLN A 1 100 ? 19.520 9.508 -1.970 1.00 39.25 100 GLN A C 1
ATOM 788 O O . GLN A 1 100 ? 18.839 10.013 -1.071 1.00 39.25 100 GLN A O 1
ATOM 793 N N . ILE A 1 101 ? 19.315 8.264 -2.395 1.00 41.62 101 ILE A N 1
ATOM 794 C CA . ILE A 1 101 ? 18.714 7.270 -1.507 1.00 41.62 101 ILE A CA 1
ATOM 795 C C . ILE A 1 101 ? 19.887 6.657 -0.746 1.00 41.62 101 ILE A C 1
ATOM 797 O O . ILE A 1 101 ? 20.521 5.716 -1.215 1.00 41.62 101 ILE A O 1
ATOM 801 N N . LYS A 1 102 ? 20.241 7.251 0.404 1.00 35.75 102 LYS A N 1
ATOM 802 C CA . LYS A 1 102 ? 21.129 6.563 1.347 1.00 35.75 102 LYS A CA 1
ATOM 803 C C . LYS A 1 102 ? 20.502 5.187 1.617 1.00 35.75 102 LYS A C 1
ATOM 805 O O . LYS A 1 102 ? 19.282 5.141 1.807 1.00 35.75 102 LYS A O 1
ATOM 810 N N . PRO A 1 103 ? 21.278 4.087 1.623 1.00 36.75 103 PRO A N 1
ATOM 811 C CA . PRO A 1 103 ?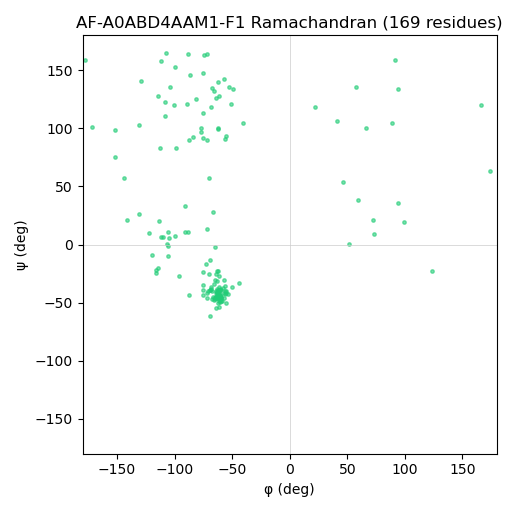 20.768 2.822 2.133 1.00 36.75 103 PRO A CA 1
ATOM 812 C C . PRO A 1 103 ? 20.140 3.108 3.495 1.00 36.75 103 PRO A C 1
ATOM 814 O O . PRO A 1 103 ? 20.707 3.874 4.274 1.00 36.75 103 PRO A O 1
ATOM 817 N N . MET A 1 104 ? 18.941 2.581 3.732 1.00 44.09 104 MET A N 1
ATOM 818 C CA . MET A 1 104 ? 18.246 2.701 5.009 1.00 44.09 104 MET A CA 1
ATOM 819 C C . MET A 1 104 ? 19.140 2.147 6.117 1.00 44.09 104 MET A C 1
ATOM 821 O O . M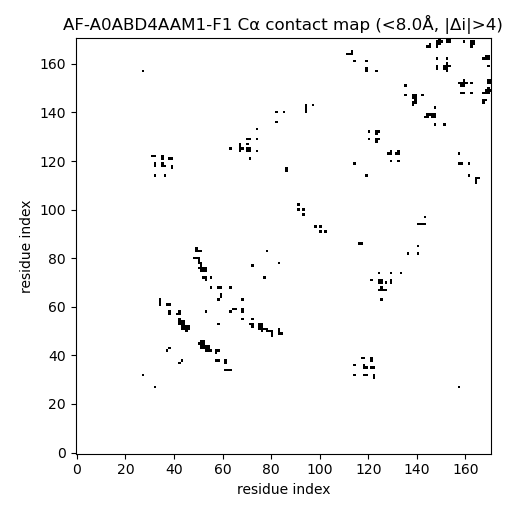ET A 1 104 ? 19.126 0.957 6.410 1.00 44.09 104 MET A O 1
ATOM 825 N N . ILE A 1 105 ? 19.957 3.011 6.715 1.00 33.62 105 ILE A N 1
ATOM 826 C CA . ILE A 1 105 ? 20.602 2.736 7.986 1.00 33.62 105 ILE A CA 1
ATOM 827 C C . ILE A 1 105 ? 19.493 2.963 8.998 1.00 33.62 105 ILE A C 1
ATOM 829 O O . ILE A 1 105 ? 19.163 4.102 9.327 1.00 33.62 105 ILE A O 1
ATOM 833 N N . ALA A 1 106 ? 18.852 1.866 9.392 1.00 36.34 106 ALA A N 1
ATOM 834 C CA . ALA A 1 106 ? 17.876 1.852 10.462 1.00 36.34 106 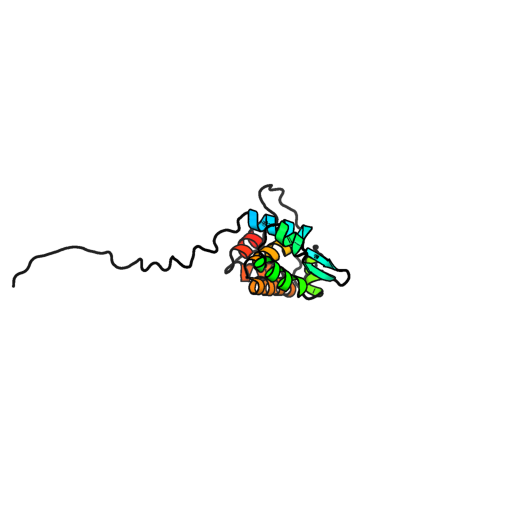ALA A CA 1
ATOM 835 C C . ALA A 1 106 ? 18.487 2.545 11.694 1.00 36.34 106 ALA A C 1
ATOM 837 O O . ALA A 1 106 ? 19.524 2.088 12.184 1.00 36.34 106 ALA A O 1
ATOM 838 N N . PRO A 1 107 ? 17.894 3.629 12.222 1.00 32.69 107 PRO A N 1
ATOM 839 C CA . PRO A 1 107 ? 18.180 3.987 13.594 1.00 32.69 107 PRO A CA 1
ATOM 840 C C . PRO A 1 107 ? 17.657 2.841 14.467 1.00 32.69 107 PRO A C 1
ATOM 842 O O . PRO A 1 107 ? 16.501 2.439 14.348 1.00 32.69 107 PRO A O 1
ATOM 845 N N . ALA A 1 108 ? 18.525 2.290 15.316 1.00 34.72 108 ALA A N 1
ATOM 846 C CA . ALA A 1 108 ? 18.216 1.247 16.293 1.00 34.72 108 ALA A CA 1
ATOM 847 C C . ALA A 1 108 ? 17.332 1.794 17.434 1.00 34.72 108 ALA A C 1
ATOM 849 O O . ALA A 1 108 ? 17.712 1.773 18.601 1.00 34.72 108 ALA A O 1
ATOM 850 N N . LEU A 1 109 ? 16.170 2.354 17.093 1.00 38.94 109 LEU A N 1
ATOM 851 C CA . LEU A 1 109 ? 15.199 2.897 18.032 1.00 38.94 109 LEU A CA 1
ATOM 852 C C . LEU A 1 109 ? 13.984 1.952 18.080 1.00 38.94 109 LEU A C 1
ATOM 854 O O . LEU A 1 109 ? 13.231 1.895 17.109 1.00 38.94 109 LEU A O 1
ATOM 858 N N . PRO A 1 110 ? 13.760 1.226 19.192 1.00 33.84 110 PRO A N 1
ATOM 859 C CA . PRO A 1 110 ? 12.744 0.168 19.289 1.00 33.84 110 PRO A CA 1
ATOM 860 C C . PRO A 1 110 ? 11.278 0.636 19.166 1.00 33.84 110 PRO A C 1
ATOM 862 O O . PRO A 1 110 ? 10.374 -0.188 19.206 1.00 33.84 110 PRO A O 1
ATOM 865 N N . TRP A 1 111 ? 11.037 1.943 19.026 1.00 37.66 111 TRP A N 1
ATOM 866 C CA . TRP A 1 111 ? 9.715 2.581 19.067 1.00 37.66 111 TRP A CA 1
ATOM 867 C C . TRP A 1 111 ? 9.240 3.009 17.669 1.00 37.66 111 TRP A C 1
ATOM 869 O O . TRP A 1 111 ? 8.091 3.399 17.484 1.00 37.66 111 TRP A O 1
ATOM 879 N N . LEU A 1 112 ? 10.124 2.956 16.669 1.00 43.88 112 LEU A N 1
ATOM 880 C CA . LEU A 1 112 ? 9.796 3.282 15.287 1.00 43.88 112 LEU A CA 1
ATOM 881 C C . LEU A 1 112 ? 9.195 2.044 14.622 1.00 43.88 112 LEU A C 1
ATOM 883 O O . LEU A 1 112 ? 9.901 1.187 14.091 1.00 43.88 112 LEU A O 1
ATOM 887 N N . VAL A 1 113 ? 7.865 1.945 14.662 1.00 46.62 113 VAL A N 1
ATOM 888 C CA . VAL A 1 113 ? 7.120 0.959 13.877 1.00 46.62 113 VAL A CA 1
ATOM 889 C C . VAL A 1 113 ? 7.378 1.258 12.404 1.00 46.62 113 VAL A C 1
ATOM 891 O O . VAL A 1 113 ? 6.780 2.154 11.815 1.00 46.62 113 VAL A O 1
ATOM 894 N N . TYR A 1 114 ? 8.301 0.510 11.808 1.00 59.28 114 TYR A N 1
ATOM 895 C CA . TYR A 1 114 ? 8.619 0.639 10.396 1.00 59.28 114 TYR A CA 1
ATOM 896 C C . TYR A 1 114 ? 7.421 0.145 9.575 1.00 59.28 114 TYR A C 1
ATOM 898 O O . TYR A 1 114 ? 6.988 -1.000 9.733 1.00 59.28 114 TYR A O 1
ATOM 906 N N . ILE A 1 115 ? 6.835 1.031 8.774 1.00 70.69 115 ILE A N 1
ATOM 907 C CA . ILE A 1 115 ? 5.694 0.757 7.891 1.00 70.69 115 ILE A CA 1
ATOM 908 C C . ILE A 1 115 ? 6.254 0.778 6.476 1.00 70.69 115 ILE A C 1
ATOM 910 O O . ILE A 1 115 ? 6.851 1.779 6.081 1.00 70.69 115 ILE A O 1
ATOM 914 N N . SER A 1 116 ? 6.090 -0.312 5.727 1.00 82.06 116 SER A N 1
ATOM 915 C CA . SER A 1 116 ? 6.474 -0.350 4.317 1.00 82.06 116 SER A CA 1
ATOM 916 C C . SER A 1 116 ? 5.508 0.479 3.463 1.00 82.06 116 SER A C 1
ATOM 918 O O . SER A 1 116 ? 4.396 0.812 3.878 1.00 82.06 116 SER A O 1
ATOM 920 N N . LEU A 1 117 ? 5.904 0.806 2.231 1.00 86.12 117 LEU A N 1
ATOM 921 C CA . LEU A 1 117 ? 5.001 1.484 1.298 1.00 86.12 117 LEU A CA 1
ATOM 922 C C . LEU A 1 117 ? 3.744 0.639 1.013 1.00 86.12 117 LEU A C 1
ATOM 924 O O . LEU A 1 117 ? 2.646 1.187 0.947 1.00 86.12 117 LEU A O 1
ATOM 928 N N . GLN A 1 118 ? 3.891 -0.685 0.907 1.00 89.31 118 GLN A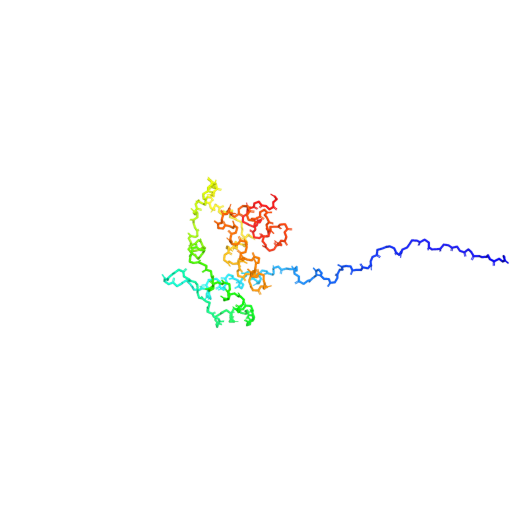 N 1
ATOM 929 C CA . GLN A 1 118 ? 2.767 -1.610 0.729 1.00 89.31 118 GLN A CA 1
ATOM 930 C C . GLN A 1 118 ? 1.820 -1.584 1.937 1.00 89.31 118 GLN A C 1
ATOM 932 O O . GLN A 1 118 ? 0.606 -1.543 1.746 1.00 89.31 118 GLN A O 1
ATOM 937 N N . ASP A 1 119 ? 2.353 -1.519 3.163 1.00 89.50 119 ASP A N 1
ATOM 938 C CA . ASP A 1 119 ? 1.538 -1.420 4.382 1.00 89.50 119 ASP A CA 1
ATOM 939 C C . ASP A 1 119 ? 0.718 -0.124 4.393 1.00 89.50 119 ASP A C 1
ATOM 941 O O . ASP A 1 119 ? -0.485 -0.148 4.651 1.00 89.50 119 ASP A O 1
ATOM 945 N N . LEU A 1 120 ? 1.340 1.017 4.064 1.00 90.12 120 LEU A N 1
ATOM 946 C CA . LEU A 1 120 ? 0.629 2.295 3.973 1.00 90.12 120 LEU A CA 1
ATOM 947 C C . LEU A 1 120 ? -0.472 2.242 2.904 1.00 90.12 120 LEU A C 1
ATOM 949 O O . LEU A 1 120 ? -1.588 2.705 3.142 1.00 90.12 120 LEU A O 1
ATOM 953 N N . ILE A 1 121 ? -0.174 1.678 1.733 1.00 93.44 121 ILE A N 1
ATOM 954 C CA . ILE A 1 121 ? -1.148 1.514 0.650 1.00 93.44 121 ILE A CA 1
ATOM 955 C C . ILE A 1 121 ? -2.322 0.640 1.108 1.00 93.44 121 ILE A C 1
ATOM 957 O O . ILE A 1 121 ? -3.476 1.002 0.867 1.00 93.44 121 ILE A O 1
ATOM 961 N N . ALA A 1 122 ? -2.058 -0.467 1.804 1.00 92.88 122 ALA A N 1
ATOM 962 C CA . ALA A 1 122 ? -3.095 -1.329 2.363 1.00 92.88 122 ALA A CA 1
ATOM 963 C C . ALA A 1 122 ? -3.972 -0.575 3.380 1.00 92.88 122 ALA A C 1
ATOM 965 O O . ALA A 1 122 ? -5.196 -0.653 3.303 1.00 92.88 122 ALA A O 1
ATOM 966 N N . VAL A 1 123 ? -3.382 0.243 4.263 1.00 91.69 123 VAL A N 1
ATOM 967 C CA . VAL A 1 123 ? -4.151 1.100 5.187 1.00 91.69 123 VAL A CA 1
ATOM 968 C C . VAL A 1 123 ? -5.037 2.088 4.424 1.00 91.69 123 VAL A C 1
ATOM 970 O O . VAL A 1 123 ? -6.225 2.209 4.717 1.00 91.69 123 VAL A O 1
ATOM 973 N N . LEU A 1 124 ? -4.487 2.805 3.442 1.00 92.38 124 LEU A N 1
ATOM 974 C CA . LEU A 1 124 ? -5.242 3.806 2.682 1.00 92.38 124 LEU A CA 1
ATOM 975 C C . LEU A 1 124 ? -6.400 3.167 1.906 1.00 92.38 124 LEU A C 1
ATOM 977 O O . LEU A 1 124 ? -7.518 3.673 1.928 1.00 92.38 124 LEU A O 1
ATOM 981 N N . THR A 1 125 ? -6.154 2.041 1.245 1.00 93.75 125 THR A N 1
ATOM 982 C CA . THR A 1 125 ? -7.167 1.335 0.446 1.00 93.75 125 THR A CA 1
ATOM 983 C C . THR A 1 1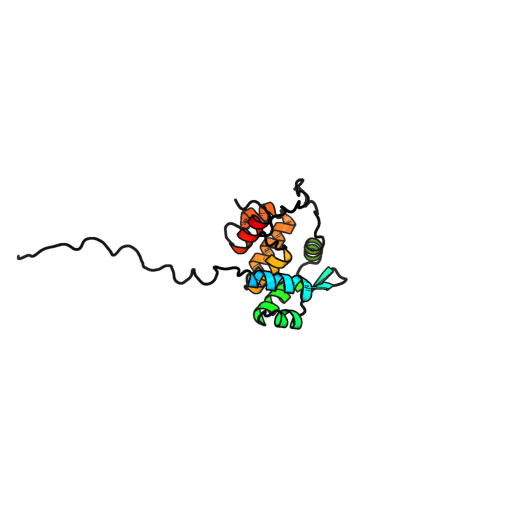25 ? -8.251 0.706 1.317 1.00 93.75 125 THR A C 1
ATOM 985 O O . THR A 1 125 ? -9.430 0.838 0.989 1.00 93.75 125 THR A O 1
ATOM 988 N N . ALA A 1 126 ? -7.896 0.133 2.472 1.00 91.06 126 ALA A N 1
ATOM 989 C CA . ALA A 1 126 ? -8.867 -0.353 3.451 1.00 91.06 126 ALA A CA 1
ATOM 990 C C . ALA A 1 126 ? -9.774 0.767 3.993 1.00 91.06 126 ALA A C 1
ATOM 992 O O . ALA A 1 126 ? -10.915 0.510 4.355 1.00 91.06 126 ALA A O 1
ATOM 993 N N . LEU A 1 127 ? -9.315 2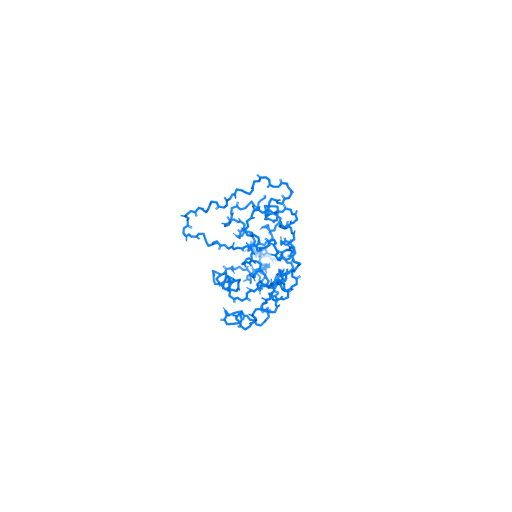.018 4.010 1.00 89.38 127 LEU A N 1
ATOM 994 C CA . LEU A 1 127 ? -10.117 3.179 4.421 1.00 89.38 127 LEU A CA 1
ATOM 995 C C . LEU A 1 127 ? -10.910 3.818 3.272 1.00 89.38 127 LEU A C 1
ATOM 997 O O . LEU A 1 127 ? -11.410 4.930 3.415 1.00 89.38 127 LEU A O 1
ATOM 1001 N N . GLY A 1 128 ? -10.980 3.164 2.110 1.00 88.44 128 GLY A N 1
ATOM 1002 C CA . GLY A 1 128 ? -11.649 3.712 0.927 1.00 88.44 128 GLY A CA 1
ATOM 1003 C C . GLY A 1 128 ? -10.869 4.842 0.241 1.00 88.44 128 GLY A C 1
ATOM 1004 O O . GLY A 1 128 ? -11.363 5.464 -0.694 1.00 88.44 128 GLY A O 1
ATOM 1005 N N . LEU A 1 129 ? -9.616 5.093 0.636 1.00 91.56 129 LEU A N 1
ATOM 1006 C CA . LEU A 1 129 ? -8.746 6.121 0.051 1.00 91.56 129 LEU A CA 1
ATOM 1007 C C . LEU A 1 129 ? -7.903 5.574 -1.113 1.00 91.56 129 LEU A C 1
ATOM 1009 O O . LEU A 1 129 ? -6.782 6.034 -1.346 1.00 91.56 129 LEU A O 1
ATOM 1013 N N . ALA A 1 130 ? -8.432 4.618 -1.883 1.00 89.69 130 ALA A N 1
ATOM 1014 C CA . ALA A 1 130 ? -7.727 3.990 -3.005 1.00 89.69 130 ALA A CA 1
ATOM 1015 C C . ALA A 1 130 ? -7.240 5.012 -4.052 1.00 89.69 130 ALA A C 1
ATOM 1017 O O . ALA A 1 130 ? -6.135 4.892 -4.575 1.00 89.69 130 ALA A O 1
ATOM 1018 N N . GLY A 1 131 ? -8.013 6.076 -4.303 1.00 90.00 131 GLY A N 1
ATOM 1019 C CA . GLY A 1 131 ? -7.595 7.162 -5.196 1.00 90.00 131 GLY A CA 1
ATOM 1020 C C . GLY A 1 131 ? -6.394 7.962 -4.674 1.00 90.00 131 GLY A C 1
ATOM 1021 O O . GLY A 1 131 ? -5.554 8.391 -5.465 1.00 90.00 131 GLY A O 1
ATOM 1022 N N . VAL A 1 132 ? -6.280 8.139 -3.352 1.00 93.12 132 VAL A N 1
ATOM 1023 C CA . VAL A 1 132 ? -5.113 8.779 -2.723 1.00 93.12 132 VAL A CA 1
ATOM 1024 C C . VAL A 1 132 ? -3.912 7.844 -2.797 1.00 93.12 132 VAL A C 1
ATOM 1026 O O . VAL A 1 132 ? -2.846 8.278 -3.220 1.00 93.12 132 VAL A O 1
ATOM 1029 N N . ALA A 1 133 ? -4.097 6.563 -2.461 1.00 93.69 133 ALA A N 1
ATOM 1030 C CA . ALA A 1 133 ? -3.051 5.547 -2.561 1.00 93.69 133 ALA A CA 1
ATOM 1031 C C . ALA A 1 133 ? -2.482 5.454 -3.985 1.00 93.69 133 ALA A C 1
ATOM 1033 O O . ALA A 1 133 ? -1.266 5.419 -4.154 1.00 93.69 133 ALA A O 1
ATOM 1034 N N . LYS A 1 134 ? -3.351 5.505 -5.006 1.00 93.12 134 LYS A N 1
ATOM 1035 C CA . LYS A 1 134 ? -2.958 5.435 -6.419 1.00 93.12 134 LYS A CA 1
ATOM 1036 C C . LYS A 1 134 ? -2.108 6.635 -6.812 1.00 93.12 134 LYS A C 1
ATOM 1038 O O . LYS A 1 134 ? -0.985 6.457 -7.263 1.00 93.12 134 LYS A O 1
ATOM 1043 N N . LYS A 1 135 ? -2.608 7.852 -6.570 1.00 93.81 135 LYS A N 1
ATOM 1044 C CA . LYS A 1 135 ? -1.874 9.085 -6.896 1.00 93.81 135 LYS A CA 1
ATOM 1045 C C . LYS A 1 135 ? -0.556 9.187 -6.131 1.00 93.81 135 LYS A C 1
ATOM 1047 O O . LYS A 1 135 ? 0.423 9.687 -6.668 1.00 93.81 135 LYS A O 1
ATOM 1052 N N . PHE A 1 136 ? -0.529 8.729 -4.881 1.00 92.94 136 PHE A N 1
ATOM 1053 C CA . PHE A 1 136 ? 0.690 8.718 -4.082 1.00 92.94 136 PHE A CA 1
ATOM 1054 C C . PHE A 1 136 ? 1.718 7.730 -4.645 1.00 92.94 136 PHE A C 1
ATOM 1056 O O . PHE A 1 136 ? 2.869 8.110 -4.836 1.00 92.94 136 PHE A O 1
ATOM 1063 N N . LEU A 1 137 ? 1.309 6.500 -4.975 1.00 92.31 137 LEU A N 1
ATOM 1064 C CA . LEU A 1 137 ? 2.182 5.506 -5.604 1.00 92.31 137 LEU A CA 1
ATOM 1065 C C . LEU A 1 137 ? 2.686 5.968 -6.980 1.00 92.31 137 LEU A C 1
ATOM 1067 O O . LEU A 1 137 ? 3.871 5.827 -7.269 1.00 92.31 137 LEU A O 1
ATOM 1071 N N . GLU A 1 138 ? 1.817 6.558 -7.802 1.00 90.88 138 GLU A N 1
ATOM 1072 C CA . GLU A 1 138 ? 2.178 7.135 -9.103 1.00 90.88 138 GLU A CA 1
ATOM 1073 C C . GLU A 1 138 ? 3.218 8.254 -8.964 1.00 90.88 138 GLU A C 1
ATOM 1075 O O . GLU A 1 138 ? 4.207 8.272 -9.700 1.00 90.88 138 GLU A O 1
ATOM 1080 N N . ASP A 1 139 ? 3.042 9.157 -7.997 1.00 89.19 139 ASP A N 1
ATOM 1081 C CA . ASP A 1 139 ? 4.001 10.230 -7.736 1.00 89.19 139 ASP A CA 1
ATOM 1082 C C . ASP A 1 139 ? 5.325 9.695 -7.182 1.00 89.19 139 ASP A C 1
ATOM 1084 O O . ASP A 1 139 ? 6.383 10.181 -7.578 1.00 89.19 139 ASP A O 1
ATOM 1088 N N . ILE A 1 140 ? 5.298 8.676 -6.315 1.00 89.00 140 ILE A N 1
ATOM 1089 C CA . ILE A 1 140 ? 6.521 8.005 -5.855 1.00 89.00 140 ILE A CA 1
ATOM 1090 C C . ILE A 1 140 ? 7.254 7.393 -7.045 1.00 89.00 140 ILE A C 1
ATOM 1092 O O . ILE A 1 140 ? 8.459 7.586 -7.178 1.00 89.00 140 ILE A O 1
ATOM 1096 N N . TYR A 1 141 ? 6.537 6.673 -7.905 1.00 84.69 141 TYR A N 1
ATOM 1097 C CA . TYR A 1 141 ? 7.107 6.012 -9.072 1.00 84.69 141 TYR A CA 1
ATOM 1098 C C . TYR A 1 141 ? 7.704 7.016 -10.071 1.00 84.69 141 TYR A C 1
ATOM 1100 O O . TYR A 1 141 ? 8.763 6.771 -10.645 1.00 84.69 141 TYR A O 1
ATOM 1108 N N . THR A 1 142 ? 7.048 8.163 -10.256 1.00 86.50 142 THR A N 1
ATOM 1109 C CA . THR A 1 142 ? 7.427 9.154 -11.275 1.00 86.50 142 THR A CA 1
ATOM 1110 C C . THR A 1 142 ? 8.476 10.148 -10.776 1.00 86.50 142 THR A C 1
ATOM 1112 O O . THR A 1 142 ? 9.418 10.468 -11.498 1.00 86.50 142 THR A O 1
ATOM 1115 N N . TYR A 1 143 ? 8.318 10.645 -9.548 1.00 85.62 143 TYR A N 1
ATOM 1116 C CA . TYR A 1 143 ? 9.080 11.778 -9.006 1.00 85.62 143 TYR A CA 1
ATOM 1117 C C . TYR A 1 143 ? 9.892 11.430 -7.753 1.00 85.62 143 TYR A C 1
ATOM 1119 O O . TYR A 1 143 ? 10.712 12.231 -7.308 1.00 85.62 143 TYR A O 1
ATOM 1127 N N . GLY A 1 144 ? 9.688 10.243 -7.181 1.00 81.38 144 GLY A N 1
ATOM 1128 C CA . GLY A 1 144 ? 10.371 9.790 -5.977 1.00 81.38 144 GLY A CA 1
ATOM 1129 C C . GLY A 1 144 ? 9.639 10.111 -4.677 1.00 81.38 144 GLY A C 1
ATOM 1130 O O . GLY A 1 144 ? 8.797 11.006 -4.571 1.00 81.38 144 GLY A O 1
ATOM 1131 N N . ILE A 1 145 ? 9.993 9.351 -3.639 1.00 84.56 145 ILE A N 1
ATOM 1132 C CA . ILE A 1 145 ? 9.294 9.357 -2.349 1.00 84.56 145 ILE A CA 1
ATOM 1133 C C . ILE A 1 145 ? 9.384 10.689 -1.601 1.00 84.56 145 ILE A C 1
ATOM 1135 O O . ILE A 1 145 ? 8.441 11.060 -0.912 1.00 84.56 145 ILE A O 1
ATOM 1139 N N . LYS A 1 146 ? 10.471 11.452 -1.772 1.00 85.25 146 LYS A N 1
ATOM 1140 C CA . LYS A 1 146 ? 10.633 12.763 -1.124 1.00 85.25 146 LYS A CA 1
ATOM 1141 C C . LYS A 1 146 ? 9.617 1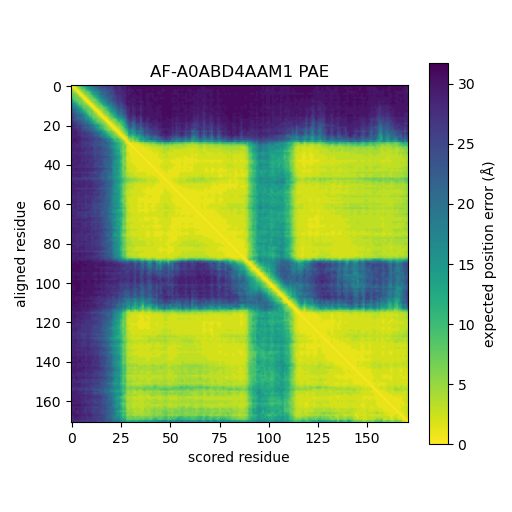3.775 -1.648 1.00 85.25 146 LYS A C 1
ATOM 1143 O O . LYS A 1 146 ? 8.967 14.449 -0.854 1.00 85.25 146 LYS A O 1
ATOM 1148 N N . GLU A 1 147 ? 9.466 13.865 -2.967 1.00 86.88 147 GLU A N 1
ATOM 1149 C CA . GLU A 1 147 ? 8.543 14.815 -3.593 1.00 86.88 147 GLU A CA 1
ATOM 1150 C C . GLU A 1 147 ? 7.086 14.412 -3.353 1.00 86.88 147 GLU A C 1
ATOM 1152 O O . GLU A 1 147 ? 6.260 15.253 -2.985 1.00 86.88 147 GLU A O 1
ATOM 1157 N N . ALA A 1 148 ? 6.788 13.111 -3.422 1.00 88.88 148 ALA A N 1
ATOM 1158 C CA . ALA A 1 148 ? 5.483 12.593 -3.029 1.00 88.88 148 ALA A CA 1
ATOM 1159 C C . ALA A 1 148 ? 5.169 12.916 -1.554 1.00 88.88 148 ALA A C 1
ATOM 1161 O O . ALA A 1 148 ? 4.091 13.426 -1.244 1.00 88.88 148 ALA A O 1
ATOM 1162 N N . CYS A 1 149 ? 6.118 12.704 -0.636 1.00 87.69 149 CYS A N 1
ATOM 1163 C CA . CYS A 1 149 ? 5.940 13.037 0.776 1.00 87.69 149 CYS A CA 1
ATOM 1164 C C . CYS A 1 149 ? 5.635 14.523 0.988 1.00 87.69 149 CYS A C 1
ATOM 1166 O O . CYS A 1 149 ? 4.632 14.824 1.625 1.00 87.69 149 CYS A O 1
ATOM 1168 N N . LYS A 1 150 ? 6.392 15.455 0.390 1.00 91.00 150 LYS A N 1
ATOM 1169 C CA . LYS A 1 150 ? 6.121 16.906 0.497 1.00 91.00 150 LYS A CA 1
ATOM 1170 C C . LYS A 1 150 ? 4.729 17.307 0.004 1.00 91.00 150 LYS A C 1
ATOM 1172 O O . LYS A 1 150 ? 4.106 18.216 0.559 1.00 91.00 150 LYS A O 1
ATOM 1177 N N . LYS A 1 151 ? 4.252 16.666 -1.067 1.00 91.56 151 LYS A N 1
ATOM 1178 C CA . LYS A 1 151 ? 2.958 16.977 -1.687 1.00 91.56 151 LYS A CA 1
ATOM 1179 C C . LYS A 1 151 ? 1.783 16.441 -0.872 1.00 91.56 151 LYS A C 1
ATOM 1181 O O . LYS A 1 151 ? 0.789 17.149 -0.704 1.00 91.56 151 LYS A O 1
ATOM 1186 N N . PHE A 1 152 ? 1.878 15.208 -0.377 1.00 92.06 152 PHE A N 1
ATOM 1187 C CA . PHE A 1 152 ? 0.748 14.515 0.247 1.00 92.06 152 PHE A CA 1
ATOM 1188 C C . PHE A 1 152 ? 0.714 14.630 1.775 1.00 92.06 152 PHE A C 1
ATOM 1190 O O . PHE A 1 152 ? -0.382 14.630 2.339 1.00 92.06 152 PHE A O 1
ATOM 1197 N N . SER A 1 153 ? 1.855 14.816 2.450 1.00 90.31 153 SER A N 1
ATOM 1198 C CA . SER A 1 153 ? 1.920 14.980 3.915 1.00 90.31 153 SER A CA 1
ATOM 1199 C C . SER A 1 153 ? 1.066 16.144 4.427 1.00 90.31 153 SER A C 1
ATOM 1201 O O . SER A 1 153 ? 0.539 16.098 5.534 1.00 90.31 153 SER A O 1
ATOM 1203 N N . LYS A 1 154 ? 0.899 17.194 3.615 1.00 87.38 154 LYS A N 1
ATOM 1204 C CA . LYS A 1 154 ? 0.141 18.399 3.982 1.00 87.38 154 LYS A CA 1
ATOM 1205 C C . LYS A 1 154 ? -1.362 18.146 4.081 1.00 87.38 154 LYS A C 1
ATOM 1207 O O . LYS A 1 154 ? -2.052 18.890 4.765 1.00 87.38 154 LYS A O 1
ATOM 1212 N N . LYS A 1 155 ? -1.868 17.132 3.372 1.00 88.12 155 LYS A N 1
ATOM 1213 C CA . LYS A 1 155 ? -3.308 16.852 3.237 1.00 88.12 155 LYS A CA 1
ATOM 1214 C C . LYS A 1 155 ? -3.732 15.531 3.870 1.00 88.12 155 LYS A C 1
ATOM 1216 O O . LYS A 1 155 ? -4.914 15.341 4.129 1.00 88.12 155 LYS A O 1
ATOM 1221 N N . HIS A 1 156 ? -2.791 14.617 4.088 1.00 88.12 156 HIS A N 1
ATOM 1222 C CA . HIS A 1 156 ? -3.085 13.261 4.529 1.00 88.12 156 HIS A CA 1
ATOM 1223 C C . HIS A 1 156 ? -2.194 12.891 5.710 1.00 88.12 156 HIS A C 1
ATOM 1225 O O . HIS A 1 156 ? -1.027 12.545 5.535 1.00 88.12 156 HIS A O 1
ATOM 1231 N N . GLU A 1 157 ? -2.767 12.919 6.912 1.00 86.50 157 GLU A N 1
ATOM 1232 C CA . GLU A 1 157 ? -2.062 12.620 8.162 1.00 86.50 157 GLU A CA 1
ATOM 1233 C C . GLU A 1 157 ? -1.394 11.239 8.144 1.00 86.50 157 GLU A C 1
ATOM 1235 O O . GLU A 1 157 ? -0.238 11.104 8.526 1.00 86.50 157 GLU A O 1
ATOM 1240 N N . LYS A 1 158 ? -2.058 10.217 7.586 1.00 83.06 158 LYS A N 1
ATOM 1241 C CA . LYS A 1 158 ? -1.485 8.862 7.481 1.00 83.06 158 LYS A CA 1
ATOM 1242 C C . LYS A 1 158 ? -0.215 8.829 6.620 1.00 83.06 158 LYS A C 1
ATOM 1244 O O . LYS A 1 158 ? 0.751 8.153 6.966 1.00 83.06 158 LYS A O 1
ATOM 1249 N N . ILE A 1 159 ? -0.196 9.599 5.530 1.00 87.81 159 ILE A N 1
ATOM 1250 C CA . ILE A 1 159 ? 0.987 9.740 4.671 1.00 87.81 159 ILE A CA 1
ATOM 1251 C C . ILE A 1 159 ? 2.054 10.567 5.386 1.00 87.81 159 ILE A C 1
ATOM 1253 O O . ILE A 1 159 ? 3.220 10.196 5.355 1.00 87.81 159 ILE A O 1
ATOM 1257 N N . LYS A 1 160 ? 1.667 11.646 6.077 1.00 88.00 160 LYS A N 1
ATOM 1258 C CA . LYS A 1 160 ? 2.587 12.448 6.891 1.00 88.00 160 LYS A CA 1
ATOM 1259 C C . LYS A 1 160 ? 3.308 11.589 7.929 1.00 88.00 160 LYS A C 1
ATOM 1261 O O . LYS A 1 160 ? 4.532 11.614 7.954 1.00 88.00 160 LYS A O 1
ATOM 1266 N N . ASN A 1 161 ? 2.572 10.790 8.699 1.00 83.00 161 ASN A N 1
ATOM 1267 C CA . ASN A 1 161 ? 3.130 9.920 9.733 1.00 83.00 161 ASN A CA 1
ATOM 1268 C C . ASN A 1 161 ? 4.071 8.875 9.127 1.00 83.00 161 ASN A C 1
ATOM 1270 O O . ASN A 1 161 ? 5.175 8.686 9.623 1.00 83.00 161 ASN A O 1
ATOM 1274 N N . PHE A 1 162 ? 3.687 8.245 8.011 1.00 83.50 162 PHE A N 1
ATOM 1275 C CA . PHE A 1 162 ? 4.591 7.364 7.269 1.00 83.50 162 PHE A CA 1
ATOM 1276 C C . PHE A 1 162 ? 5.872 8.092 6.839 1.00 83.50 162 PHE A C 1
ATOM 1278 O O . PHE A 1 162 ? 6.964 7.561 7.023 1.00 83.50 162 PHE A O 1
ATOM 1285 N N . CYS A 1 163 ? 5.757 9.302 6.291 1.00 83.31 163 CYS A N 1
ATOM 1286 C CA . CYS A 1 163 ? 6.903 10.074 5.830 1.00 83.31 163 CYS A CA 1
ATOM 1287 C C . CYS A 1 163 ? 7.830 10.467 6.987 1.00 83.31 163 CYS A C 1
ATOM 1289 O O . CYS A 1 163 ? 9.033 10.251 6.887 1.00 83.31 163 CYS A O 1
ATOM 1291 N N . GLU A 1 164 ? 7.288 10.973 8.096 1.00 82.31 164 GLU A N 1
ATOM 1292 C CA . GLU A 1 164 ? 8.060 11.371 9.282 1.00 82.31 164 GLU A CA 1
ATOM 1293 C C . GLU A 1 164 ? 8.739 10.165 9.940 1.00 82.31 164 GLU A C 1
ATOM 1295 O O . GLU A 1 164 ? 9.945 10.206 10.187 1.00 82.31 164 GLU A O 1
ATOM 1300 N N . ASN A 1 165 ? 8.015 9.053 10.107 1.00 74.00 165 ASN A N 1
ATOM 1301 C CA . ASN A 1 165 ? 8.560 7.814 10.670 1.00 74.00 165 ASN A CA 1
ATOM 1302 C C . ASN A 1 165 ? 9.660 7.196 9.792 1.00 74.00 165 ASN A C 1
ATOM 1304 O O . ASN A 1 165 ? 10.525 6.484 10.295 1.00 74.00 165 ASN A O 1
ATOM 1308 N N . ASN A 1 166 ? 9.652 7.472 8.486 1.00 70.38 166 ASN A N 1
ATOM 1309 C CA . ASN A 1 166 ? 10.679 7.012 7.551 1.00 70.38 166 ASN A CA 1
ATOM 1310 C C . ASN A 1 166 ? 11.739 8.086 7.221 1.00 70.38 166 ASN A C 1
ATOM 1312 O O . ASN A 1 166 ? 12.590 7.864 6.359 1.00 70.38 166 ASN A O 1
ATOM 1316 N N . GLY A 1 167 ? 11.722 9.243 7.895 1.00 71.75 167 GLY A N 1
ATOM 1317 C CA . GLY A 1 167 ? 12.720 10.305 7.719 1.00 71.75 167 GLY A CA 1
ATOM 1318 C C . GLY A 1 167 ? 12.617 11.087 6.402 1.00 71.75 167 GLY A C 1
ATOM 1319 O O . GLY A 1 167 ? 13.594 11.702 5.970 1.00 71.75 167 GLY A O 1
ATOM 1320 N N . TYR A 1 168 ? 11.458 11.070 5.743 1.00 79.44 168 TYR A N 1
ATOM 1321 C CA . TYR A 1 168 ? 11.203 11.828 4.521 1.00 79.44 168 TYR A CA 1
ATOM 1322 C C . TYR A 1 168 ? 10.717 13.255 4.820 1.00 79.44 168 TYR A C 1
ATOM 1324 O O . TYR A 1 168 ? 9.977 13.476 5.780 1.00 79.44 168 TYR A O 1
ATOM 1332 N N . PRO A 1 169 ? 11.089 14.245 3.986 1.00 79.56 169 PRO A N 1
ATOM 1333 C CA . PRO A 1 169 ? 10.651 15.621 4.177 1.00 79.56 169 PRO A CA 1
ATOM 1334 C C . PRO A 1 169 ? 9.136 15.749 3.980 1.00 79.56 169 PRO A C 1
ATOM 1336 O O . PRO A 1 169 ? 8.586 15.297 2.977 1.00 79.56 169 PRO A O 1
ATOM 1339 N N . THR A 1 170 ? 8.474 16.426 4.917 1.00 81.38 170 THR A N 1
ATOM 1340 C CA . THR A 1 170 ? 7.028 16.700 4.879 1.00 81.38 170 THR A CA 1
ATOM 1341 C C . THR A 1 170 ? 6.689 18.173 4.636 1.00 81.38 170 THR A C 1
ATOM 1343 O O . THR A 1 170 ? 5.510 18.535 4.684 1.00 81.38 170 THR A O 1
ATOM 1346 N N . LYS A 1 171 ? 7.693 19.019 4.360 1.00 74.56 171 LYS A N 1
ATOM 1347 C CA . LYS A 1 171 ? 7.559 20.467 4.131 1.00 74.56 171 LYS A CA 1
ATOM 1348 C C . LYS A 1 171 ? 8.020 20.871 2.737 1.00 74.56 171 LYS A C 1
ATOM 1350 O O . LYS A 1 171 ? 9.121 20.430 2.336 1.00 74.56 171 LYS A O 1
#

Radius of gyration: 22.24 Å; Cα contacts (8 Å, |Δi|>4): 168; chains: 1; bounding box: 61×73×47 Å

Solvent-accessible surface area (backbone atoms only — not comparable to full-atom values): 10419 Å² total; per-residue (Å²): 138,86,93,82,89,78,88,83,78,87,86,83,78,87,77,85,70,88,65,84,83,70,80,89,80,82,70,85,48,70,63,51,55,52,42,19,45,49,31,55,72,72,17,48,39,82,44,98,83,40,39,45,45,61,41,58,68,53,32,42,73,68,67,45,52,74,67,27,46,48,41,35,35,60,49,50,54,66,45,54,47,68,57,43,46,57,64,71,52,80,61,87,74,68,53,96,84,53,94,73,75,69,77,88,74,74,74,96,51,98,80,66,80,84,72,52,72,67,28,52,38,41,46,32,12,45,70,71,34,42,72,57,36,49,54,45,50,52,34,28,71,74,67,30,61,52,57,31,25,33,67,42,23,76,80,31,64,73,52,26,52,52,25,55,77,68,75,37,52,55,115

Mean predicted aligned error: 12.6 Å

Secondary structure (DSSP, 8-state):
------------SS---TTSSSSSS----HHHHHHHHHHHHHTEEE-TTS-EEE-HHHHHHTT--HHHHHHHHHHHHTS-HHHHHHHHH-S----TT------------TT-----HHHHHHHHHHTT-HHHHHHHHHHHHHH-HHHHHHHHTTT-HHHHHHHHHTT----

Foldseek 3Di:
DDDDDDDDDDDDPDDPCPPVVPPPPPDPDVLLLVLLVQQVVPFWDQDPLQAIAGNLVSSVVSPQDNQLSVLLRVQRRPDDSVLSCVLVVVDDPPQPPDPDPDPPPDDPDPPLPQHGLSSLCSSCSSVVNSVLNVVLSVCCNHPNNQVSQCVCLVPDVSSVSNCVSSVHDND

Organism: NCBI:txid35841